Protein AF-A0A2D7TLS1-F1 (afdb_monomer)

Radius of gyration: 16.4 Å; Cα contacts (8 Å, |Δi|>4): 31; chains: 1; bounding box: 32×17×51 Å

Nearest PDB structures (foldseek):
  4abm-assembly1_A  TM=8.703E-01  e=2.013E+00  Homo sapiens
  5j45-assembly1_A  TM=6.870E-01  e=2.143E+00  Drosophila melanogaster
  9jz0-assembly1_1  TM=5.751E-01  e=1.776E+00  Escherichia phage T7
  8e00-assembly1_A  TM=5.903E-01  e=2.281E+00  Saccharomyces cerevisiae

pLDDT: mean 87.02, std 13.53, range [38.66, 97.56]

Sequence (71 aa):
MSIHAFKNRIDKVLADAIETNQQQVSNGAAEDFATYKYLVGVSQTLTDMQGRIHDEYVKQLKSTGEDDENN

Foldseek 3Di:
DDLVVVLVVLLVVLVVQLVVLVCCLVVCVPVDPVSNVVSVVVNVVSVVVNVVSVVVSVVVCVVVVVVPPDD

Secondary structure (DSSP, 8-state):
--HHHHHHHHHHHHHHHHHHHHHHHHTT--SSHHHHHHHHHHHHHHHHHHHHHHHHHHHHHHHHTTTSS--

Mean predicted aligned error: 6.23 Å

Solvent-accessible surface area (backbone atoms only — not comparable to full-atom values): 4088 Å² total; per-residue (Å²): 133,55,70,67,63,48,50,57,52,51,52,49,55,47,50,54,50,43,52,53,45,51,48,36,63,73,72,54,68,38,87,44,72,67,51,40,53,50,47,53,52,49,47,51,51,49,52,52,49,53,52,50,51,52,52,52,49,54,54,47,35,62,72,70,57,71,71,75,81,80,132

Structure (mmCIF, N/CA/C/O backbone):
data_AF-A0A2D7TLS1-F1
#
_entry.id   AF-A0A2D7TLS1-F1
#
loop_
_atom_site.group_PDB
_atom_site.id
_atom_site.type_symbol
_atom_site.label_atom_id
_atom_site.label_alt_id
_atom_site.label_comp_id
_atom_site.label_asym_id
_atom_site.label_entity_id
_atom_site.label_seq_id
_atom_site.pdbx_PDB_ins_code
_atom_site.Cartn_x
_atom_site.Cartn_y
_atom_site.Cartn_z
_atom_site.occupancy
_atom_site.B_iso_or_equiv
_atom_site.auth_seq_id
_atom_site.auth_comp_id
_atom_site.auth_asym_id
_atom_site.auth_atom_id
_atom_site.pdbx_PDB_model_num
ATOM 1 N N . MET A 1 1 ? -21.857 -4.169 9.588 1.00 66.94 1 MET A N 1
ATOM 2 C CA . MET A 1 1 ? -20.518 -4.804 9.573 1.00 66.94 1 MET A CA 1
ATOM 3 C C . MET A 1 1 ? -19.743 -4.189 10.724 1.00 66.94 1 MET A C 1
ATOM 5 O O . MET A 1 1 ? -19.819 -2.975 10.837 1.00 66.94 1 MET A O 1
ATOM 9 N N . SER A 1 2 ? -19.103 -4.972 11.601 1.00 87.38 2 SER A N 1
ATOM 10 C CA . SER A 1 2 ? -18.311 -4.389 12.697 1.00 87.38 2 SER A CA 1
ATOM 11 C C . SER A 1 2 ? -17.070 -3.687 12.150 1.00 87.38 2 SER A C 1
ATOM 13 O O . SER A 1 2 ? -16.577 -4.047 11.075 1.00 87.38 2 SER A O 1
ATOM 15 N N . ILE A 1 3 ? -16.554 -2.711 12.895 1.00 85.81 3 ILE A N 1
ATOM 16 C CA . ILE A 1 3 ? -15.351 -1.976 12.505 1.00 85.81 3 ILE A CA 1
ATOM 17 C C . ILE A 1 3 ? -14.139 -2.909 12.352 1.00 85.81 3 ILE A C 1
ATOM 19 O O . ILE A 1 3 ? -13.389 -2.797 11.384 1.00 85.81 3 ILE A O 1
ATOM 23 N N . HIS A 1 4 ? -14.023 -3.926 13.211 1.00 89.69 4 HIS A N 1
ATOM 24 C CA . HIS A 1 4 ? -13.013 -4.980 13.091 1.00 89.69 4 HIS A CA 1
ATOM 25 C C . HIS A 1 4 ? -13.144 -5.773 11.786 1.00 89.69 4 HIS A C 1
ATOM 27 O O . HIS A 1 4 ? -12.158 -6.009 11.089 1.00 89.69 4 HIS A O 1
ATOM 33 N N . ALA A 1 5 ? -14.367 -6.174 11.424 1.00 90.75 5 ALA A N 1
ATOM 34 C CA . ALA A 1 5 ? -14.606 -6.919 10.191 1.00 90.75 5 ALA A CA 1
ATOM 35 C C . ALA A 1 5 ? -14.315 -6.068 8.947 1.00 90.75 5 ALA A C 1
ATOM 37 O O . ALA A 1 5 ? -13.829 -6.598 7.949 1.00 90.75 5 ALA A O 1
ATOM 38 N N . PHE A 1 6 ? -14.589 -4.763 9.007 1.00 89.62 6 PHE A N 1
ATOM 39 C CA . PHE A 1 6 ? -14.227 -3.825 7.951 1.00 89.62 6 PHE A CA 1
ATOM 40 C C . PHE A 1 6 ? -12.704 -3.683 7.826 1.00 89.62 6 PHE A C 1
ATOM 42 O O . PHE A 1 6 ? -12.170 -3.945 6.750 1.00 89.62 6 PHE A O 1
ATOM 49 N N . LYS A 1 7 ? -12.003 -3.375 8.927 1.00 92.06 7 LYS A N 1
ATOM 50 C CA . LYS A 1 7 ? -10.538 -3.250 8.966 1.00 92.06 7 LYS A CA 1
ATOM 51 C C . LYS A 1 7 ? -9.854 -4.497 8.407 1.00 92.06 7 LYS A C 1
ATOM 53 O O . LYS A 1 7 ? -9.074 -4.395 7.471 1.00 92.06 7 LYS A O 1
ATOM 58 N N . ASN A 1 8 ? -10.228 -5.682 8.888 1.00 94.12 8 ASN A N 1
ATOM 59 C CA . ASN A 1 8 ? -9.626 -6.940 8.438 1.00 94.12 8 ASN A CA 1
ATOM 60 C C . ASN A 1 8 ? -9.833 -7.200 6.937 1.00 94.12 8 ASN A C 1
ATOM 62 O O . ASN A 1 8 ? -8.954 -7.752 6.277 1.00 94.12 8 ASN A O 1
ATOM 66 N N . ARG A 1 9 ? -10.991 -6.816 6.381 1.00 95.06 9 ARG A N 1
ATOM 67 C CA . ARG A 1 9 ? -11.251 -6.951 4.940 1.00 95.06 9 ARG A CA 1
ATOM 68 C C . ARG A 1 9 ? -10.388 -5.999 4.127 1.00 95.06 9 ARG A C 1
ATOM 70 O O . ARG A 1 9 ? -9.827 -6.424 3.123 1.00 95.06 9 ARG A O 1
ATOM 77 N N . ILE A 1 10 ? -10.287 -4.741 4.547 1.00 94.38 10 ILE A N 1
ATOM 78 C CA . ILE A 1 10 ? -9.490 -3.751 3.825 1.00 94.38 10 ILE A CA 1
ATOM 79 C C . ILE A 1 10 ? -7.995 -4.065 3.933 1.00 94.38 10 ILE A C 1
ATOM 81 O O . ILE A 1 10 ? -7.308 -4.014 2.918 1.00 94.38 10 ILE A O 1
ATOM 85 N N . ASP A 1 11 ? -7.510 -4.471 5.107 1.00 94.94 11 ASP A N 1
ATOM 86 C CA . ASP A 1 11 ? -6.116 -4.887 5.290 1.00 94.94 11 ASP A CA 1
ATOM 87 C C . ASP A 1 11 ? -5.744 -6.035 4.360 1.00 94.94 11 ASP A C 1
ATOM 89 O O . ASP A 1 11 ? -4.682 -6.006 3.747 1.00 94.94 11 ASP A O 1
ATOM 93 N N . LYS A 1 12 ? -6.635 -7.023 4.209 1.00 96.25 12 LYS A N 1
ATOM 94 C CA . LYS A 1 12 ? -6.415 -8.128 3.276 1.00 96.25 12 LYS A CA 1
ATOM 95 C C . LYS A 1 12 ? -6.322 -7.634 1.832 1.00 96.25 12 LYS A C 1
ATOM 97 O O . LYS A 1 12 ? -5.389 -7.994 1.129 1.00 96.25 12 LYS A O 1
ATOM 102 N N . VAL A 1 13 ? -7.258 -6.788 1.402 1.00 97.00 13 VAL A N 1
ATOM 103 C CA . VAL A 1 13 ? -7.256 -6.234 0.037 1.00 97.00 13 VAL A CA 1
ATOM 104 C C . VAL A 1 13 ? -5.985 -5.425 -0.233 1.00 97.00 13 VAL A C 1
ATOM 106 O O . VAL A 1 13 ? -5.411 -5.533 -1.313 1.00 97.00 13 VAL A O 1
ATOM 109 N N . LEU A 1 14 ? -5.531 -4.630 0.737 1.00 96.50 14 LEU A N 1
ATOM 110 C CA . LEU A 1 14 ? -4.302 -3.854 0.602 1.00 96.50 14 LEU A CA 1
ATOM 111 C C . LEU A 1 14 ? -3.059 -4.735 0.595 1.00 96.50 14 LEU A C 1
ATOM 113 O O . LEU A 1 14 ? -2.177 -4.492 -0.220 1.00 96.50 14 LEU A O 1
ATOM 117 N N . ALA A 1 15 ? -3.002 -5.767 1.436 1.00 95.50 15 ALA A N 1
ATOM 118 C CA . ALA A 1 15 ? -1.908 -6.732 1.425 1.00 95.50 15 ALA A CA 1
ATOM 119 C C . ALA A 1 15 ? -1.796 -7.430 0.059 1.00 95.50 15 ALA A C 1
ATOM 121 O O . ALA A 1 15 ? -0.721 -7.413 -0.540 1.00 95.50 15 ALA A O 1
ATOM 122 N N . ASP A 1 16 ? -2.913 -7.934 -0.475 1.00 97.25 16 ASP A N 1
ATOM 123 C CA . ASP A 1 16 ? -2.958 -8.598 -1.783 1.00 97.25 16 ASP A CA 1
ATOM 124 C C . ASP A 1 16 ? -2.532 -7.633 -2.917 1.00 97.25 16 ASP A C 1
ATOM 126 O O . ASP A 1 16 ? -1.807 -8.008 -3.844 1.00 97.25 16 ASP A O 1
ATOM 130 N N . ALA A 1 17 ? -2.943 -6.360 -2.843 1.00 96.81 17 ALA A N 1
ATOM 131 C CA . ALA A 1 17 ? -2.575 -5.335 -3.821 1.00 96.81 17 ALA A CA 1
ATOM 132 C C . ALA A 1 17 ? -1.089 -4.945 -3.749 1.00 96.81 17 ALA A C 1
ATOM 134 O O . ALA A 1 17 ? -0.450 -4.781 -4.791 1.00 96.81 17 ALA A O 1
ATOM 135 N N . ILE A 1 18 ? -0.536 -4.808 -2.539 1.00 95.50 18 ILE A N 1
ATOM 136 C CA . ILE A 1 18 ? 0.887 -4.524 -2.311 1.00 95.50 18 ILE A CA 1
ATOM 137 C C . ILE A 1 18 ? 1.728 -5.672 -2.857 1.00 95.50 18 ILE A C 1
ATOM 139 O O . ILE A 1 18 ? 2.661 -5.426 -3.619 1.00 95.50 18 ILE A O 1
ATOM 143 N N . GLU A 1 19 ? 1.375 -6.916 -2.529 1.00 95.31 19 GLU A N 1
ATOM 144 C CA . GLU A 1 19 ? 2.081 -8.096 -3.026 1.00 95.31 19 GLU A CA 1
ATOM 145 C C . GLU A 1 19 ? 2.045 -8.153 -4.558 1.00 95.31 19 GLU A C 1
ATOM 147 O O . GLU A 1 19 ? 3.086 -8.288 -5.202 1.00 95.31 19 GLU A O 1
ATOM 152 N N . THR A 1 20 ? 0.869 -7.958 -5.161 1.00 95.06 20 THR A N 1
ATOM 153 C CA . THR A 1 20 ? 0.716 -7.946 -6.623 1.00 95.06 20 THR A CA 1
ATOM 154 C C . THR A 1 20 ? 1.582 -6.863 -7.270 1.00 95.06 20 THR A C 1
ATOM 156 O O . THR A 1 20 ? 2.247 -7.108 -8.278 1.00 95.06 20 THR A O 1
ATOM 159 N N . ASN A 1 21 ? 1.615 -5.659 -6.695 1.00 94.56 21 ASN A N 1
ATOM 160 C CA . ASN A 1 21 ? 2.436 -4.573 -7.216 1.00 94.56 21 ASN A CA 1
ATOM 161 C C . ASN A 1 21 ? 3.940 -4.859 -7.056 1.00 94.56 21 ASN A C 1
ATOM 163 O O . ASN A 1 21 ? 4.703 -4.635 -7.994 1.00 94.56 21 ASN A O 1
ATOM 167 N N . GLN A 1 22 ? 4.367 -5.434 -5.929 1.00 91.75 22 GLN A N 1
ATOM 168 C CA . GLN A 1 22 ? 5.753 -5.865 -5.722 1.00 91.75 22 GLN A CA 1
ATOM 169 C C . GLN A 1 22 ? 6.170 -6.958 -6.711 1.00 91.75 22 GLN A C 1
ATOM 171 O O . GLN A 1 22 ? 7.283 -6.916 -7.241 1.00 91.75 22 GLN A O 1
ATOM 176 N N 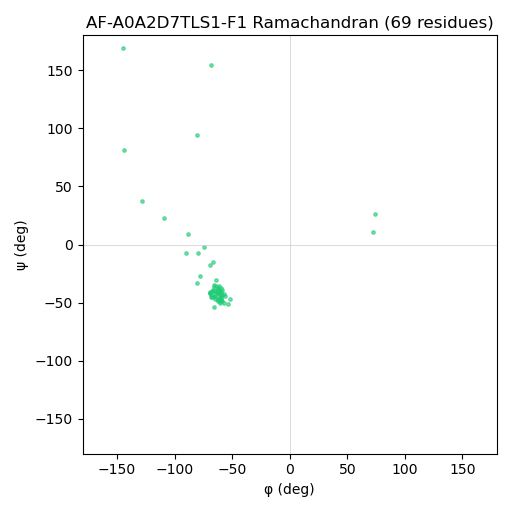. GLN A 1 23 ? 5.282 -7.908 -7.011 1.00 92.69 23 GLN A N 1
ATOM 177 C CA . GLN A 1 23 ? 5.520 -8.925 -8.033 1.00 92.69 23 GLN A CA 1
ATOM 178 C C . GLN A 1 23 ? 5.676 -8.298 -9.425 1.00 92.69 23 GLN A C 1
ATOM 180 O O . GLN A 1 23 ? 6.579 -8.687 -10.159 1.00 92.69 23 GLN A O 1
ATOM 185 N N . GLN A 1 24 ? 4.869 -7.293 -9.783 1.00 90.19 24 GLN A N 1
ATOM 186 C CA . GLN A 1 24 ? 5.022 -6.562 -11.051 1.00 90.19 24 GLN A CA 1
ATOM 187 C C . GLN A 1 24 ? 6.375 -5.840 -11.144 1.00 90.19 24 GLN A C 1
ATOM 189 O O . GLN A 1 24 ? 7.023 -5.878 -12.190 1.00 90.19 24 GLN A O 1
ATOM 194 N N . VAL A 1 25 ? 6.833 -5.231 -10.046 1.00 88.00 25 VAL A N 1
ATOM 195 C CA . VAL A 1 25 ? 8.156 -4.590 -9.977 1.00 88.00 25 VAL A CA 1
ATOM 196 C C . VAL A 1 25 ? 9.281 -5.621 -10.116 1.00 88.00 25 VAL A C 1
ATOM 198 O O . VAL A 1 25 ? 10.225 -5.404 -10.872 1.00 88.00 25 VAL A O 1
ATOM 201 N N . SER A 1 26 ? 9.177 -6.747 -9.408 1.00 84.69 26 SER A N 1
ATOM 202 C CA . SER A 1 26 ? 10.260 -7.734 -9.279 1.00 84.69 26 SER A CA 1
ATOM 203 C C . SER A 1 26 ? 10.372 -8.668 -10.486 1.00 84.69 26 SER A C 1
ATOM 205 O O . SER A 1 26 ? 11.472 -9.068 -10.856 1.00 84.69 26 SER A O 1
ATOM 207 N N . ASN A 1 27 ? 9.246 -8.990 -11.127 1.00 84.19 27 ASN A N 1
ATOM 208 C CA . ASN A 1 27 ? 9.187 -9.903 -12.272 1.00 84.19 27 ASN A CA 1
ATOM 209 C C . ASN A 1 27 ? 9.385 -9.193 -13.621 1.00 84.19 27 ASN A C 1
ATOM 211 O O . ASN A 1 27 ? 9.181 -9.804 -14.666 1.00 84.19 27 ASN A O 1
ATOM 215 N N . GLY A 1 28 ? 9.765 -7.911 -13.614 1.00 69.50 28 GLY A N 1
ATOM 216 C CA . GLY A 1 28 ? 10.065 -7.167 -14.837 1.00 69.50 28 GLY A CA 1
ATOM 217 C C . GLY A 1 28 ? 8.835 -6.773 -15.658 1.00 69.50 28 GLY A C 1
ATOM 218 O O . GLY A 1 28 ? 8.965 -6.566 -16.858 1.00 69.50 28 GLY A O 1
ATOM 219 N N . ALA A 1 29 ? 7.652 -6.629 -15.040 1.00 72.06 29 ALA A N 1
ATOM 220 C CA . ALA A 1 29 ? 6.478 -6.078 -15.733 1.00 72.06 29 ALA A CA 1
ATOM 221 C C . ALA A 1 29 ? 6.665 -4.593 -16.108 1.00 72.06 29 ALA A C 1
ATOM 223 O O . ALA A 1 29 ? 5.922 -4.050 -16.922 1.00 72.06 29 ALA A O 1
ATOM 224 N N . ALA A 1 30 ? 7.662 -3.929 -15.519 1.00 74.94 30 ALA A N 1
ATOM 225 C CA . ALA A 1 30 ? 8.149 -2.645 -15.991 1.00 74.94 30 ALA A CA 1
ATOM 226 C C . ALA A 1 30 ? 9.097 -2.838 -17.182 1.00 74.94 30 ALA A C 1
ATOM 228 O O . ALA A 1 30 ? 10.297 -3.035 -17.006 1.00 74.94 30 ALA A O 1
ATOM 229 N N . GLU A 1 31 ? 8.549 -2.744 -18.392 1.00 79.75 31 GLU A N 1
ATOM 230 C CA . GLU A 1 31 ? 9.323 -2.795 -19.641 1.00 79.75 31 GLU 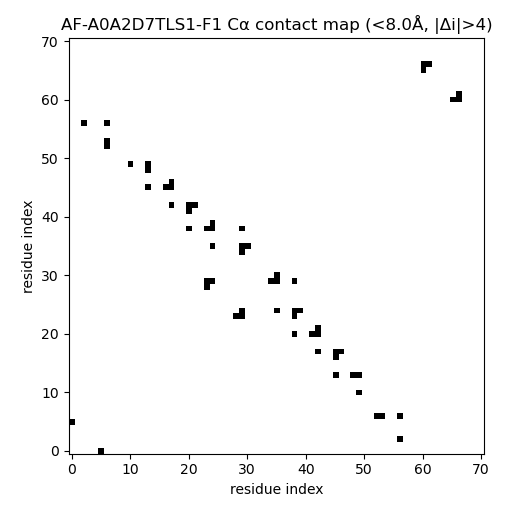A CA 1
ATOM 231 C C . GLU A 1 31 ? 10.212 -1.550 -19.836 1.00 79.75 31 GLU A C 1
ATOM 233 O O . GLU A 1 31 ? 11.173 -1.577 -20.605 1.00 79.75 31 GLU A O 1
ATOM 238 N N . ASP A 1 32 ? 9.928 -0.461 -19.110 1.00 87.94 32 ASP A N 1
ATOM 239 C CA . ASP A 1 32 ? 10.702 0.777 -19.119 1.00 87.94 32 ASP A CA 1
ATOM 240 C C . ASP A 1 32 ? 10.766 1.471 -17.739 1.00 87.94 32 ASP A 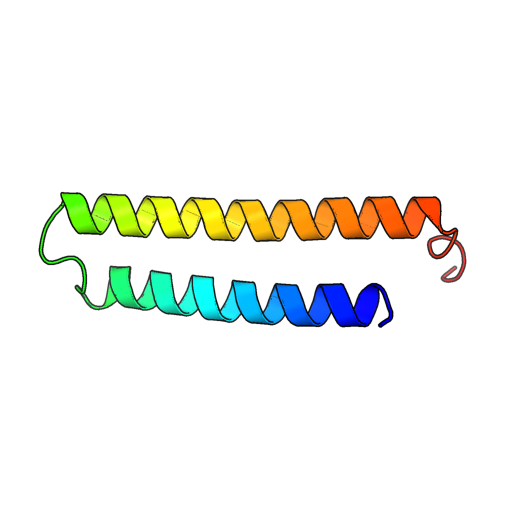C 1
ATOM 242 O O . ASP A 1 32 ? 10.061 1.138 -16.778 1.00 87.94 32 ASP A O 1
ATOM 246 N N . PHE A 1 33 ? 11.640 2.478 -17.633 1.00 88.88 33 PHE A N 1
ATOM 247 C CA . PHE A 1 33 ? 11.848 3.232 -16.392 1.00 88.88 33 PHE A CA 1
ATOM 248 C C . PHE A 1 33 ? 10.607 4.025 -15.949 1.00 88.88 33 PHE A C 1
ATOM 250 O O . PHE A 1 33 ? 10.398 4.234 -14.752 1.00 88.88 33 PHE A O 1
ATOM 257 N N . ALA A 1 34 ? 9.775 4.470 -16.895 1.00 92.25 34 ALA A N 1
ATOM 258 C CA . ALA A 1 34 ? 8.556 5.210 -16.587 1.00 92.25 34 ALA A CA 1
ATOM 259 C C . ALA A 1 34 ? 7.533 4.307 -15.881 1.00 92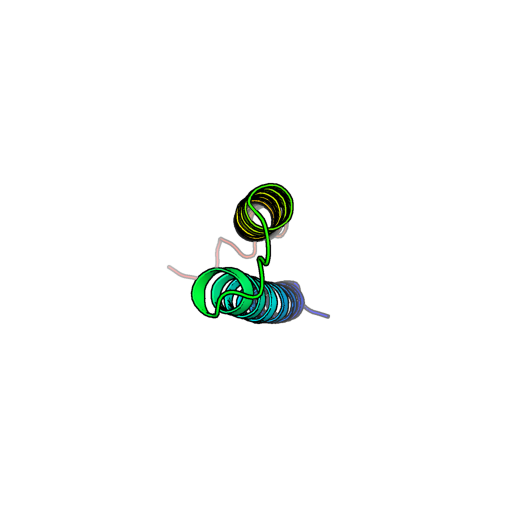.25 34 ALA A C 1
ATOM 261 O O . ALA A 1 34 ? 6.988 4.682 -14.840 1.00 92.25 34 ALA A O 1
ATOM 262 N N . THR A 1 35 ? 7.352 3.093 -16.393 1.00 90.62 35 THR A N 1
ATOM 263 C CA . THR A 1 35 ? 6.494 2.052 -15.828 1.00 90.62 35 THR A CA 1
ATOM 264 C C . THR A 1 35 ? 7.017 1.605 -14.470 1.00 90.62 35 THR A C 1
ATOM 266 O O . THR A 1 35 ? 6.246 1.520 -13.517 1.00 90.62 35 THR A O 1
ATOM 269 N N . TYR A 1 36 ? 8.333 1.426 -14.323 1.00 91.44 36 TYR A N 1
ATOM 270 C CA . TYR A 1 36 ? 8.942 1.135 -13.023 1.00 91.44 36 TYR A CA 1
ATOM 271 C C . TYR A 1 36 ? 8.614 2.219 -11.988 1.00 91.44 36 TYR A C 1
ATOM 273 O O . TYR A 1 36 ? 8.127 1.921 -10.898 1.00 91.44 36 TYR A O 1
ATOM 281 N N . LYS A 1 37 ? 8.821 3.496 -12.337 1.00 93.88 37 LYS A N 1
ATOM 282 C CA . LYS A 1 37 ? 8.540 4.623 -11.438 1.00 93.88 37 LYS A CA 1
ATOM 283 C C . LYS A 1 37 ? 7.057 4.707 -11.075 1.00 93.88 37 LYS A C 1
ATOM 285 O O . LYS A 1 37 ? 6.730 5.017 -9.930 1.00 93.88 37 LYS A O 1
ATOM 290 N N . TYR A 1 38 ? 6.173 4.424 -12.030 1.00 94.38 38 TYR A N 1
ATOM 291 C CA . TYR A 1 38 ? 4.739 4.331 -11.780 1.00 94.38 38 TYR A CA 1
ATOM 292 C C . TYR A 1 38 ? 4.424 3.234 -10.757 1.00 94.38 38 TYR A C 1
ATOM 294 O O . TYR A 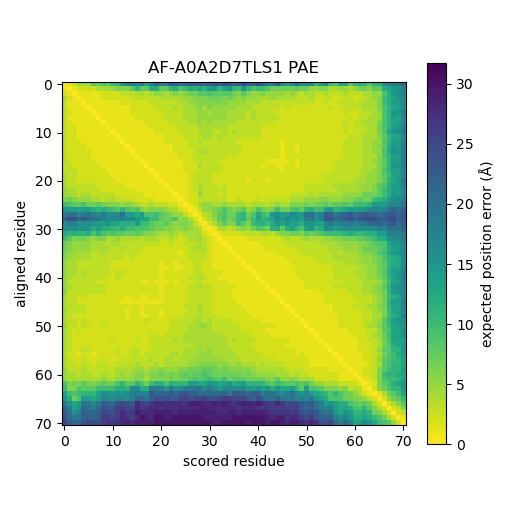1 38 ? 3.769 3.516 -9.756 1.00 94.38 38 TYR A O 1
ATOM 302 N N . LEU A 1 39 ? 4.946 2.019 -10.951 1.00 94.19 39 LEU A N 1
ATOM 303 C CA . LEU A 1 39 ? 4.719 0.905 -10.030 1.00 94.19 39 LEU A CA 1
ATOM 304 C C . LEU A 1 39 ? 5.261 1.200 -8.625 1.00 94.19 39 LEU A C 1
ATOM 306 O O . LEU A 1 39 ? 4.563 0.946 -7.649 1.00 94.19 39 LEU A O 1
ATOM 310 N N . VAL A 1 40 ? 6.438 1.821 -8.505 1.00 93.44 40 VAL A N 1
ATOM 311 C CA . VAL A 1 40 ? 6.975 2.278 -7.209 1.00 93.44 40 VAL A CA 1
ATOM 312 C C . VAL A 1 40 ? 6.056 3.314 -6.547 1.00 93.44 40 VAL A C 1
ATOM 314 O O . VAL A 1 40 ? 5.810 3.245 -5.344 1.00 93.44 40 VAL A O 1
ATOM 317 N N . GLY A 1 41 ? 5.498 4.254 -7.315 1.00 96.12 41 GLY A N 1
ATOM 318 C CA . GLY A 1 41 ? 4.526 5.221 -6.795 1.00 96.12 41 GLY A CA 1
ATOM 319 C C . GLY A 1 41 ? 3.228 4.566 -6.309 1.00 96.12 41 GLY A C 1
ATOM 320 O O . GLY A 1 41 ? 2.662 4.978 -5.292 1.00 96.12 41 GLY A O 1
ATOM 321 N N . VAL A 1 42 ? 2.779 3.509 -6.991 1.00 96.00 42 VAL A N 1
ATOM 322 C CA . VAL A 1 42 ? 1.642 2.688 -6.552 1.00 96.00 42 VAL A CA 1
ATOM 323 C C . VAL A 1 42 ? 1.970 1.968 -5.241 1.00 96.00 42 VAL A C 1
ATOM 325 O O . VAL A 1 42 ? 1.177 2.065 -4.307 1.00 96.00 42 VAL A O 1
ATOM 328 N N . SER A 1 43 ? 3.146 1.338 -5.119 1.00 94.12 43 SER A N 1
ATOM 329 C CA . SER A 1 43 ? 3.624 0.736 -3.859 1.00 94.12 43 SER A CA 1
ATOM 330 C C . SER A 1 43 ? 3.567 1.722 -2.688 1.00 94.12 43 SER A C 1
ATOM 332 O O . SER A 1 43 ? 3.046 1.394 -1.619 1.00 94.12 43 SER A O 1
ATOM 334 N N . GLN A 1 44 ? 4.062 2.947 -2.897 1.00 95.31 44 GLN A N 1
ATOM 335 C CA . GLN A 1 44 ? 4.048 4.003 -1.883 1.00 95.31 44 GLN A CA 1
ATOM 336 C C . GLN A 1 44 ? 2.609 4.343 -1.464 1.00 95.31 44 GLN A C 1
ATOM 338 O O . GLN A 1 44 ? 2.282 4.329 -0.281 1.00 95.31 44 GLN A O 1
ATOM 343 N N . THR A 1 45 ? 1.729 4.558 -2.445 1.00 97.56 45 THR A N 1
ATOM 344 C CA . THR A 1 45 ? 0.324 4.921 -2.208 1.00 97.56 45 THR A CA 1
ATOM 345 C C . THR A 1 45 ? -0.427 3.839 -1.431 1.00 97.56 45 THR A C 1
ATOM 347 O O . THR A 1 45 ? -1.180 4.150 -0.509 1.00 97.56 45 THR A O 1
ATOM 350 N N . LEU A 1 46 ? -0.220 2.565 -1.775 1.00 97.06 46 LEU A N 1
ATOM 351 C CA . LEU A 1 46 ? -0.863 1.442 -1.090 1.00 97.06 46 LEU A CA 1
ATOM 352 C C . LEU A 1 46 ? -0.392 1.315 0.365 1.00 97.06 46 LEU A C 1
ATOM 354 O O . LEU A 1 46 ? -1.208 1.079 1.257 1.00 97.06 46 LEU A O 1
ATOM 358 N N . THR A 1 47 ? 0.901 1.532 0.610 1.00 94.19 47 THR A N 1
ATOM 359 C CA . THR A 1 47 ? 1.475 1.530 1.964 1.00 94.19 47 THR A CA 1
ATOM 360 C C . THR A 1 47 ? 0.906 2.677 2.804 1.00 94.19 47 THR A C 1
ATOM 362 O O . THR A 1 47 ? 0.471 2.465 3.937 1.00 94.19 47 THR A O 1
ATOM 365 N N . ASP A 1 48 ? 0.817 3.880 2.231 1.00 97.19 48 ASP A N 1
ATOM 366 C CA . ASP A 1 48 ? 0.238 5.044 2.909 1.00 97.19 48 ASP A CA 1
ATOM 367 C C . ASP A 1 48 ? -1.248 4.829 3.23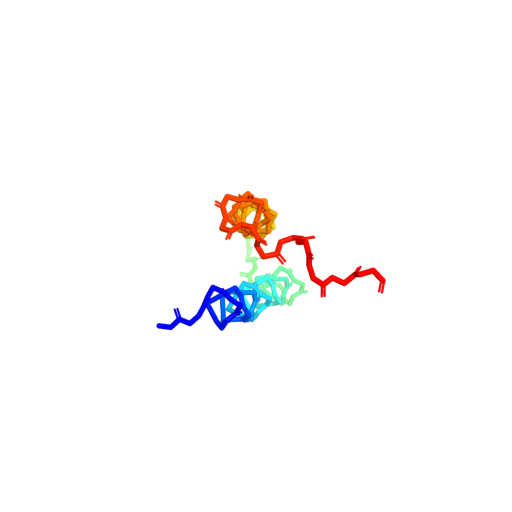0 1.00 97.19 48 ASP A C 1
ATOM 369 O O . ASP A 1 48 ? -1.725 5.190 4.310 1.00 97.19 48 ASP A O 1
ATOM 373 N N . MET A 1 49 ? -2.001 4.213 2.312 1.00 96.88 49 MET A N 1
ATOM 374 C CA . MET A 1 49 ? -3.395 3.838 2.553 1.00 96.88 49 MET A CA 1
ATOM 375 C C . MET A 1 49 ? -3.525 2.876 3.736 1.00 96.88 49 MET A C 1
ATOM 377 O O . MET A 1 49 ? -4.390 3.088 4.586 1.00 96.88 49 MET A O 1
ATOM 381 N N . GLN A 1 50 ? -2.664 1.858 3.816 1.00 93.81 50 GLN A N 1
ATOM 382 C CA . GLN A 1 50 ? -2.670 0.896 4.918 1.00 93.81 50 GLN A CA 1
ATOM 383 C C . GLN A 1 50 ? -2.438 1.587 6.269 1.00 93.81 50 GLN A C 1
ATOM 385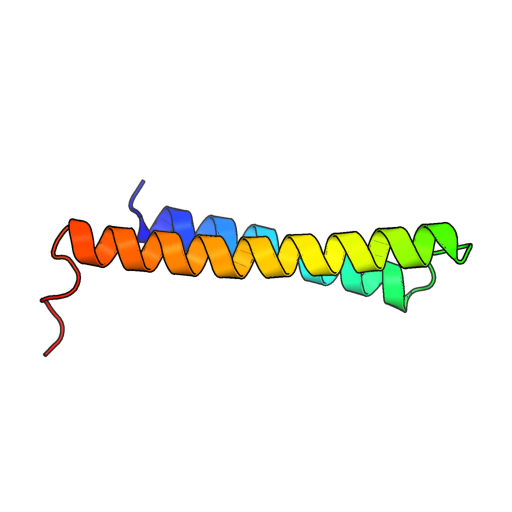 O O . GLN A 1 50 ? -3.194 1.354 7.214 1.00 93.81 50 GLN A O 1
ATOM 390 N N . GLY A 1 51 ? -1.461 2.497 6.340 1.00 94.50 51 GLY A N 1
ATOM 391 C CA . GLY A 1 51 ? -1.210 3.303 7.538 1.00 94.50 51 GLY A CA 1
ATOM 392 C C . GLY A 1 51 ? -2.417 4.158 7.933 1.00 94.50 51 GLY A C 1
ATOM 393 O O . GLY A 1 51 ? -2.869 4.117 9.074 1.00 94.50 51 GLY A O 1
ATOM 394 N N . ARG A 1 52 ? -3.026 4.858 6.970 1.00 95.69 52 ARG A N 1
ATOM 395 C CA . ARG A 1 52 ? -4.201 5.706 7.233 1.00 95.69 52 ARG A CA 1
ATOM 396 C C . ARG A 1 52 ? -5.407 4.916 7.732 1.00 95.69 52 ARG A C 1
ATOM 398 O O . ARG A 1 52 ? -6.137 5.407 8.585 1.00 95.69 52 ARG A O 1
ATOM 405 N N . ILE A 1 53 ? -5.640 3.713 7.215 1.00 94.12 53 ILE A N 1
ATOM 406 C CA . ILE A 1 53 ? -6.738 2.859 7.688 1.00 94.12 53 ILE A CA 1
ATOM 407 C C . ILE A 1 53 ? -6.495 2.398 9.119 1.00 94.12 53 ILE A C 1
ATOM 409 O O . ILE A 1 53 ? -7.438 2.385 9.908 1.00 94.12 53 ILE A O 1
ATOM 413 N N . HIS A 1 54 ? -5.251 2.071 9.472 1.00 93.06 54 HIS A N 1
ATOM 414 C CA . HIS A 1 54 ? -4.894 1.774 10.854 1.00 93.06 54 HIS A CA 1
ATOM 415 C C . HIS A 1 54 ? -5.159 2.972 11.776 1.00 93.06 54 HIS A C 1
ATOM 417 O O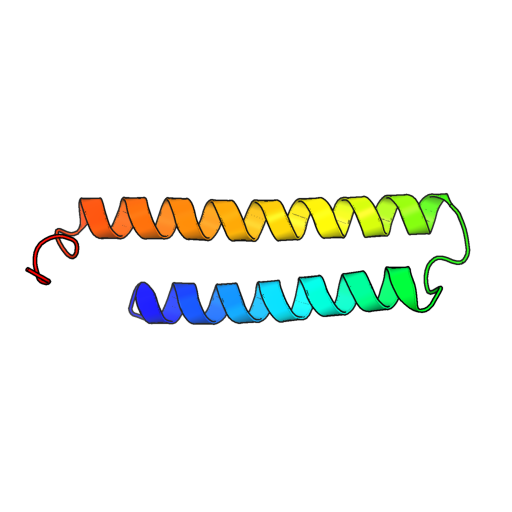 . HIS A 1 54 ? -5.815 2.816 12.805 1.00 93.06 54 HIS A O 1
ATOM 423 N N . ASP A 1 55 ? -4.730 4.171 11.379 1.00 94.06 55 ASP A N 1
ATOM 424 C CA . ASP A 1 55 ? -4.936 5.389 12.166 1.00 94.06 55 ASP A CA 1
ATOM 425 C C . ASP A 1 55 ? -6.422 5.706 12.362 1.00 94.06 55 ASP A C 1
ATOM 427 O O . ASP A 1 55 ? -6.856 6.004 13.475 1.00 94.06 55 ASP A O 1
ATOM 431 N N . GLU A 1 56 ? -7.224 5.631 11.296 1.00 91.75 56 GLU A N 1
ATOM 432 C CA . GLU A 1 56 ? -8.670 5.859 11.380 1.00 91.75 56 GLU A CA 1
ATOM 433 C C . GLU A 1 56 ? -9.374 4.785 12.213 1.00 91.75 56 GLU A C 1
ATOM 435 O O . GLU A 1 56 ? -10.279 5.100 12.984 1.00 91.75 56 GLU A O 1
ATOM 440 N N . TYR A 1 57 ? -8.928 3.531 12.127 1.00 92.62 57 TYR A N 1
ATOM 441 C CA . TYR A 1 57 ? -9.423 2.452 12.974 1.00 92.62 57 TYR A CA 1
ATOM 442 C C . TYR A 1 57 ? -9.151 2.731 14.460 1.00 92.62 57 TYR A C 1
ATOM 444 O O . TYR A 1 57 ? -10.074 2.670 15.268 1.00 92.62 57 TYR A O 1
ATOM 452 N N . VAL A 1 58 ? -7.922 3.121 14.817 1.00 91.25 58 VAL A N 1
ATOM 453 C CA . VAL A 1 58 ? -7.556 3.479 16.199 1.00 91.25 58 VAL A CA 1
ATOM 454 C C . VAL A 1 58 ? -8.345 4.694 16.691 1.00 91.25 58 VAL A C 1
ATOM 456 O O . VAL A 1 58 ? -8.821 4.703 17.824 1.00 91.25 58 VAL A O 1
ATOM 459 N N . LYS A 1 59 ? -8.524 5.727 15.856 1.00 92.06 59 LYS A N 1
ATOM 460 C CA . LYS A 1 59 ? -9.358 6.891 16.209 1.00 92.06 59 LYS A CA 1
ATOM 461 C C . LYS A 1 59 ? -10.801 6.487 16.492 1.00 92.06 59 LYS A C 1
ATOM 463 O O . LYS A 1 59 ? -11.401 7.010 17.428 1.00 92.06 59 LYS A O 1
ATOM 468 N N . GLN A 1 60 ? -11.356 5.578 15.693 1.00 87.88 60 GLN A N 1
ATOM 469 C CA . GLN A 1 60 ? -12.724 5.118 15.888 1.00 87.88 60 GLN A CA 1
ATOM 470 C C . GLN A 1 60 ? -12.873 4.301 17.174 1.00 87.88 60 GLN A C 1
ATOM 472 O O . GLN A 1 60 ? -13.796 4.607 17.922 1.00 87.88 60 GLN A O 1
ATOM 477 N N . LEU A 1 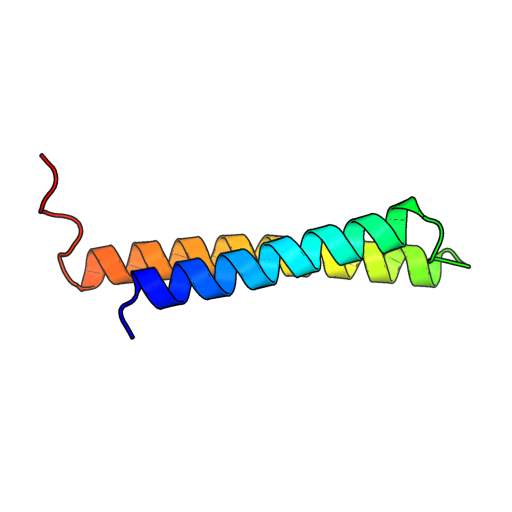61 ? -11.952 3.381 17.492 1.00 87.50 61 LEU A N 1
ATOM 478 C CA . LEU A 1 61 ? -11.969 2.640 18.767 1.00 87.50 61 LEU A CA 1
ATOM 479 C C . LEU A 1 61 ? -11.951 3.572 19.990 1.00 87.50 61 LEU A C 1
ATOM 481 O O . LEU A 1 61 ? -12.772 3.440 20.898 1.00 87.50 61 LEU A O 1
ATOM 485 N N . LYS A 1 62 ? -11.088 4.597 19.956 1.00 86.62 62 LYS A N 1
ATOM 486 C CA . LYS A 1 62 ? -11.045 5.657 20.978 1.00 86.62 62 LYS A CA 1
ATOM 487 C C . LYS A 1 62 ? -12.368 6.400 21.108 1.00 86.62 62 LYS A C 1
ATOM 489 O O . LYS A 1 62 ? -12.765 6.776 22.204 1.00 86.62 62 LYS A O 1
ATOM 494 N N . SER A 1 63 ? -13.039 6.653 19.984 1.00 82.62 63 SER A N 1
ATOM 495 C CA . SER A 1 63 ? -14.300 7.401 19.958 1.00 82.62 63 SER A CA 1
ATOM 496 C C . SER A 1 63 ? -15.513 6.579 20.397 1.00 82.62 63 SER A C 1
ATOM 498 O O . SER A 1 63 ? -16.483 7.154 20.884 1.00 82.62 63 SER A O 1
ATOM 500 N N . THR A 1 64 ? -15.472 5.254 20.225 1.00 77.19 64 THR A N 1
ATOM 501 C CA . THR A 1 64 ? -16.561 4.342 20.599 1.00 77.19 64 THR A CA 1
ATOM 502 C C . THR A 1 64 ? -16.440 3.827 22.031 1.00 77.19 64 THR A C 1
ATOM 504 O O . THR A 1 64 ? -17.377 3.197 22.513 1.00 77.19 64 THR A O 1
ATOM 507 N N . GLY A 1 65 ? -15.331 4.115 22.727 1.00 65.25 65 GLY A N 1
ATOM 508 C CA . GLY A 1 65 ? -15.066 3.602 24.075 1.00 65.25 65 GLY A CA 1
ATOM 509 C C . GLY A 1 65 ? -14.716 2.111 24.099 1.00 65.25 65 GLY A C 1
ATOM 510 O O . GLY A 1 65 ? -14.653 1.520 25.170 1.00 65.25 65 GLY A O 1
ATOM 511 N N . GLU A 1 66 ? -14.463 1.498 22.937 1.00 61.84 66 GLU A N 1
ATOM 512 C CA . GLU A 1 66 ? -14.024 0.097 22.824 1.00 61.84 66 GLU A CA 1
ATOM 513 C C . GLU A 1 66 ? -12.543 -0.090 23.230 1.00 61.84 66 GLU A C 1
ATOM 515 O O . GLU A 1 66 ? -12.046 -1.214 23.258 1.00 61.84 66 GLU A O 1
ATOM 520 N N . ASP A 1 67 ? -11.849 1.000 23.581 1.00 56.44 67 ASP A N 1
ATOM 521 C CA . ASP A 1 67 ? -10.478 1.008 24.111 1.00 56.44 67 ASP A CA 1
ATOM 522 C C . ASP A 1 67 ? -10.385 0.664 25.622 1.00 56.44 67 ASP A C 1
ATOM 524 O O . ASP A 1 67 ? -9.278 0.453 26.114 1.00 56.44 67 ASP A O 1
ATOM 528 N N . ASP A 1 68 ? -11.509 0.547 26.349 1.00 48.91 68 ASP A N 1
ATOM 529 C CA . ASP A 1 68 ? -11.555 0.383 27.821 1.00 48.91 68 ASP A CA 1
ATOM 530 C C . ASP A 1 68 ? -11.990 -1.022 28.324 1.00 48.91 68 ASP A C 1
ATOM 532 O O . ASP A 1 68 ? -12.425 -1.166 29.466 1.00 48.91 68 ASP A O 1
ATOM 536 N N . GLU A 1 69 ? -11.858 -2.095 27.531 1.00 49.00 69 GLU A N 1
ATOM 537 C CA . GLU A 1 69 ? -12.172 -3.471 27.993 1.00 49.00 69 GLU A CA 1
ATOM 538 C C . GLU A 1 69 ? -11.062 -4.516 27.757 1.00 49.00 69 GLU A C 1
ATOM 540 O O . GLU A 1 69 ? -11.343 -5.678 27.485 1.00 49.00 69 GLU A O 1
ATOM 545 N N . ASN A 1 70 ? -9.785 -4.155 27.910 1.00 43.69 70 ASN A N 1
ATOM 546 C CA . ASN A 1 70 ? -8.728 -5.147 28.174 1.00 43.69 70 ASN A CA 1
ATOM 547 C C . ASN A 1 70 ? -7.667 -4.573 29.129 1.00 43.69 70 ASN A C 1
ATOM 549 O O . ASN A 1 70 ? -6.619 -4.093 28.696 1.00 43.69 70 ASN A O 1
ATOM 553 N N . ASN A 1 71 ? -7.982 -4.621 30.428 1.00 38.66 71 ASN A N 1
ATOM 554 C CA . ASN A 1 71 ? -7.005 -4.606 31.524 1.00 38.66 71 ASN A CA 1
ATOM 555 C C . ASN A 1 71 ? -6.304 -5.966 31.624 1.00 38.66 71 ASN A C 1
ATOM 557 O O . ASN A 1 71 ? -7.038 -6.981 31.658 1.00 38.66 71 ASN A O 1
#